Protein AF-W4JUC9-F1 (afdb_monomer_lite)

Organism: Heterobasidion irregulare (strain TC 32-1) (NCBI:txid747525)

Foldseek 3Di:
DDKDWDWAFDDDDDDCDPCVVVPDDDDDDDGDPPDTDPIDIDHPVPDDWDWDKDWDQDVPPGIDIDIGTPPPPDDDPPPPPPVPPDD

Sequence (87 aa):
MTFAIIEHFKNDKVPEMPWSSKHADLGIFTWNFNKFSDPKIISISQLCSLFALADVPLRGQGCAWVTISLDHLTQEPNTLNLDLDEE

Radius of gyration: 17.98 Å; chains: 1; bounding box: 36×53×34 Å

Secondary structure (DSSP, 8-state):
--EEEE-PBP-------GGGGS-SSS------TT-BPPPEEEEGGG----EEEEEEEETTTEEEEEEEE---SSPPP----------

pLDDT: mean 70.64, std 16.65, range [37.25, 94.81]

Structure (mmCIF, N/CA/C/O backbone):
data_AF-W4JUC9-F1
#
_entry.id   AF-W4JUC9-F1
#
loop_
_atom_site.group_PDB
_atom_site.id
_atom_site.type_symbol
_atom_site.label_atom_id
_atom_site.label_alt_id
_atom_site.label_comp_id
_atom_site.label_asym_id
_atom_site.label_entity_id
_atom_site.label_seq_id
_atom_site.pdbx_PDB_ins_code
_atom_site.Cartn_x
_atom_site.Cartn_y
_atom_site.Cartn_z
_atom_site.occupancy
_atom_site.B_iso_or_equiv
_atom_site.auth_seq_id
_atom_site.auth_comp_id
_atom_site.auth_asym_id
_atom_site.auth_atom_id
_atom_site.pdbx_PDB_model_num
ATOM 1 N N . MET A 1 1 ? 17.320 -13.801 -11.280 1.00 75.06 1 MET A N 1
ATOM 2 C CA . MET A 1 1 ? 16.330 -12.793 -11.714 1.00 75.06 1 MET A CA 1
ATOM 3 C C . MET A 1 1 ? 15.435 -12.519 -10.521 1.00 75.06 1 MET A C 1
ATOM 5 O O . MET A 1 1 ? 14.858 -13.469 -10.013 1.00 75.06 1 MET A O 1
ATOM 9 N N . THR A 1 2 ? 15.403 -11.283 -10.025 1.00 91.25 2 THR A N 1
ATOM 10 C CA . THR A 1 2 ? 14.674 -10.912 -8.800 1.00 91.25 2 THR A CA 1
ATOM 11 C C . THR A 1 2 ? 13.447 -10.094 -9.182 1.00 91.25 2 THR A C 1
ATOM 13 O O . THR A 1 2 ? 13.547 -9.183 -10.003 1.00 91.25 2 THR A O 1
ATOM 16 N N . PHE A 1 3 ? 12.299 -10.421 -8.603 1.00 93.44 3 PHE A N 1
ATOM 17 C CA . PHE A 1 3 ? 11.028 -9.738 -8.829 1.00 93.44 3 PHE A CA 1
ATOM 18 C C . PHE A 1 3 ? 10.346 -9.464 -7.490 1.00 93.44 3 PHE A C 1
ATOM 20 O O . PHE A 1 3 ? 10.673 -10.098 -6.486 1.00 93.44 3 PHE A O 1
ATOM 27 N N . ALA A 1 4 ? 9.399 -8.531 -7.492 1.00 90.50 4 ALA A N 1
ATOM 28 C CA . ALA A 1 4 ? 8.536 -8.255 -6.353 1.00 90.50 4 ALA A CA 1
ATOM 29 C C . ALA A 1 4 ? 7.075 -8.501 -6.740 1.00 90.50 4 ALA A C 1
ATOM 31 O O . ALA A 1 4 ? 6.674 -8.246 -7.879 1.00 90.50 4 ALA A O 1
ATOM 32 N N . ILE A 1 5 ? 6.295 -9.002 -5.786 1.00 93.44 5 ILE A N 1
ATOM 33 C CA . ILE A 1 5 ? 4.835 -9.038 -5.863 1.00 93.44 5 ILE A CA 1
ATOM 34 C C . ILE A 1 5 ? 4.354 -7.857 -5.030 1.00 93.44 5 ILE A C 1
ATOM 36 O O . ILE A 1 5 ? 4.706 -7.763 -3.856 1.00 93.44 5 ILE A O 1
ATOM 40 N N . ILE A 1 6 ? 3.611 -6.947 -5.649 1.00 89.69 6 ILE A N 1
ATOM 41 C CA . ILE A 1 6 ? 3.138 -5.723 -5.003 1.00 89.69 6 ILE A CA 1
ATOM 42 C C . ILE A 1 6 ? 1.623 -5.610 -5.085 1.00 89.69 6 ILE A C 1
ATOM 44 O O . ILE A 1 6 ? 1.002 -6.101 -6.028 1.00 89.69 6 ILE A O 1
ATOM 48 N N . GLU A 1 7 ? 1.052 -4.889 -4.129 1.00 89.31 7 GLU A N 1
ATOM 49 C CA . GLU A 1 7 ? -0.337 -4.448 -4.138 1.00 89.31 7 GLU A CA 1
ATOM 50 C C . GLU A 1 7 ? -0.349 -2.918 -4.043 1.00 89.31 7 GLU A C 1
ATOM 52 O O . GLU A 1 7 ? 0.236 -2.331 -3.133 1.00 89.31 7 GLU A O 1
ATOM 57 N N . HIS A 1 8 ? -0.977 -2.245 -5.008 1.00 83.00 8 HIS A N 1
ATOM 58 C CA . HIS A 1 8 ? -1.063 -0.783 -4.998 1.00 83.00 8 HIS A CA 1
ATOM 59 C C . HIS A 1 8 ? -2.209 -0.317 -4.098 1.00 83.00 8 HIS A C 1
ATOM 61 O O . HIS A 1 8 ? -3.318 -0.847 -4.199 1.00 83.00 8 HIS A O 1
ATOM 67 N N . PHE A 1 9 ? -1.990 0.726 -3.293 1.00 79.69 9 PHE A N 1
ATOM 68 C CA . PHE A 1 9 ? -3.076 1.407 -2.584 1.00 79.69 9 PHE A CA 1
ATOM 69 C C . PHE A 1 9 ? -4.146 1.890 -3.563 1.00 79.69 9 PHE A C 1
ATOM 71 O O . PHE A 1 9 ? -3.838 2.468 -4.608 1.00 79.69 9 PHE A O 1
ATOM 78 N N . LYS A 1 10 ? -5.415 1.664 -3.218 1.00 79.19 10 LYS A N 1
ATOM 79 C CA . LYS A 1 10 ? -6.540 2.113 -4.034 1.00 79.19 10 LYS A CA 1
ATOM 80 C C . LYS A 1 10 ? -7.021 3.486 -3.577 1.00 79.19 10 LYS A C 1
ATOM 82 O O . LYS A 1 10 ? -7.223 3.713 -2.385 1.00 79.19 10 LYS A O 1
ATOM 87 N N . ASN A 1 11 ? -7.285 4.372 -4.530 1.00 72.69 11 ASN A N 1
ATOM 88 C CA . ASN A 1 11 ? -7.963 5.642 -4.299 1.00 72.69 11 ASN A CA 1
ATOM 89 C C . ASN A 1 11 ? -9.196 5.698 -5.211 1.00 72.69 11 ASN A C 1
ATOM 91 O O . ASN A 1 11 ? -9.077 5.943 -6.409 1.00 72.69 11 ASN A O 1
ATOM 95 N N . ASP A 1 12 ? -10.374 5.427 -4.645 1.00 65.06 12 ASP A N 1
ATOM 96 C CA . ASP A 1 12 ? -11.639 5.588 -5.360 1.00 65.06 12 ASP A CA 1
ATOM 97 C C . ASP A 1 12 ? -12.300 6.889 -4.905 1.00 65.06 12 ASP A C 1
ATOM 99 O O . ASP A 1 12 ? -12.748 6.981 -3.764 1.00 65.06 12 ASP A O 1
ATOM 103 N N . LYS A 1 13 ? -12.428 7.860 -5.817 1.00 60.09 13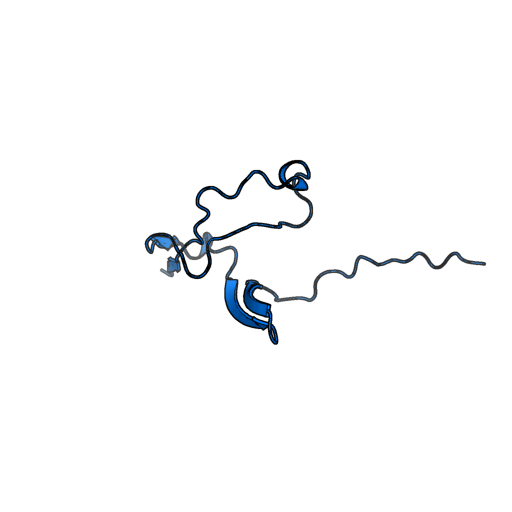 LYS A N 1
ATOM 104 C CA . LYS A 1 13 ? -13.278 9.051 -5.642 1.00 60.09 13 LYS A CA 1
ATOM 105 C C . LYS A 1 13 ? -12.980 9.869 -4.379 1.00 60.09 13 LYS A C 1
ATOM 107 O O . LYS A 1 13 ? -13.912 10.332 -3.719 1.00 60.09 13 LYS A O 1
ATOM 112 N N . VAL A 1 14 ? -11.711 10.082 -4.037 1.00 55.94 14 VAL A N 1
ATOM 113 C CA . VAL A 1 14 ? -11.402 11.114 -3.041 1.00 55.94 14 VAL A CA 1
ATOM 114 C C . VAL A 1 14 ? -11.846 12.455 -3.646 1.00 55.94 14 VAL A C 1
ATOM 116 O O . VAL A 1 14 ? -11.466 12.750 -4.782 1.00 55.94 14 VAL A O 1
ATOM 119 N N . PRO A 1 15 ? -12.696 13.240 -2.954 1.00 52.66 15 PRO A N 1
ATOM 120 C CA . PRO A 1 15 ? -13.047 14.576 -3.420 1.00 52.66 15 PRO A CA 1
ATOM 121 C C . PRO A 1 15 ? -11.759 15.364 -3.657 1.00 52.66 15 PRO A C 1
ATOM 123 O O . PRO A 1 15 ? -10.793 15.166 -2.920 1.00 52.66 15 PRO A O 1
ATOM 126 N N . GLU A 1 16 ? -11.729 16.239 -4.667 1.00 50.84 16 GLU A N 1
ATOM 127 C CA . GLU A 1 16 ? -10.628 17.191 -4.821 1.00 50.84 16 GLU A CA 1
ATOM 128 C C . GLU A 1 16 ? -10.490 17.969 -3.510 1.00 50.84 16 GLU A C 1
ATOM 130 O O . GLU A 1 16 ? -11.246 18.889 -3.204 1.00 50.84 16 GLU A O 1
ATOM 135 N N . MET A 1 17 ? -9.560 17.526 -2.672 1.00 48.59 17 MET A N 1
ATOM 136 C CA . MET A 1 17 ? -9.193 18.230 -1.463 1.00 48.59 17 MET A CA 1
ATOM 137 C C . MET A 1 17 ? -8.646 19.596 -1.891 1.00 48.59 17 MET A C 1
ATOM 139 O O . MET A 1 17 ? -7.933 19.650 -2.885 1.00 48.59 17 MET A O 1
ATOM 143 N N . PRO A 1 18 ? -8.873 20.692 -1.150 1.00 50.59 18 PRO A N 1
ATOM 144 C CA . PRO A 1 18 ? -8.372 22.019 -1.529 1.00 50.59 18 PRO A CA 1
ATOM 145 C C . PRO A 1 18 ? -6.835 22.082 -1.667 1.00 50.59 18 PRO A C 1
ATOM 147 O O . PRO A 1 18 ? -6.303 22.980 -2.318 1.00 50.59 18 PRO A O 1
ATOM 150 N N . TRP A 1 19 ? -6.118 21.096 -1.114 1.00 45.94 19 TRP A N 1
ATOM 151 C CA . TRP A 1 19 ? -4.676 20.883 -1.285 1.00 45.94 19 TRP A CA 1
ATOM 152 C C . TRP A 1 19 ? -4.278 20.337 -2.671 1.00 45.94 19 TRP A C 1
ATOM 154 O O . TRP A 1 19 ? -3.096 20.362 -2.994 1.00 45.94 19 TRP A O 1
ATOM 164 N N . SER A 1 20 ? -5.225 19.889 -3.509 1.00 43.81 20 SER A N 1
ATOM 165 C CA . SER A 1 20 ? -4.983 19.400 -4.881 1.00 43.81 20 SER A CA 1
ATOM 166 C C . SER A 1 20 ? -4.367 20.463 -5.797 1.00 43.81 20 SER A C 1
ATOM 168 O O . SER A 1 20 ? -3.724 20.134 -6.789 1.00 43.81 20 SER A O 1
ATOM 170 N N . SER A 1 21 ? -4.529 21.739 -5.437 1.00 43.19 21 SER A N 1
ATOM 171 C CA . SER A 1 21 ? -3.957 22.890 -6.137 1.00 43.19 21 SER A CA 1
ATOM 172 C C . SER A 1 21 ? -2.513 23.214 -5.727 1.00 43.19 21 SER A C 1
ATOM 174 O O . SER A 1 21 ? -1.825 23.941 -6.445 1.00 43.19 21 SER A O 1
ATOM 176 N N . LYS A 1 22 ? -2.006 22.652 -4.617 1.00 40.62 22 LYS A N 1
ATOM 177 C CA . LYS A 1 22 ? -0.588 22.741 -4.246 1.00 40.62 22 LYS A CA 1
ATOM 178 C C . LYS A 1 22 ? 0.155 21.552 -4.834 1.00 40.62 22 LYS A C 1
ATOM 180 O O . LYS A 1 22 ? 0.418 20.547 -4.183 1.00 40.62 22 LYS A O 1
ATOM 185 N N . HIS A 1 23 ? 0.455 21.703 -6.118 1.00 37.25 23 HIS A N 1
ATOM 186 C CA . HIS A 1 23 ? 1.412 20.886 -6.842 1.00 37.25 23 HIS A CA 1
ATOM 187 C C . HIS A 1 23 ? 2.689 20.685 -6.010 1.00 37.25 23 HIS A C 1
ATOM 189 O O . HIS A 1 23 ? 3.380 21.645 -5.691 1.00 37.25 23 HIS A O 1
ATOM 195 N N . ALA A 1 24 ? 2.993 19.419 -5.728 1.00 39.66 24 ALA A N 1
ATOM 196 C CA . ALA A 1 24 ? 4.349 18.887 -5.662 1.00 39.66 24 ALA A CA 1
ATOM 197 C C . ALA A 1 24 ? 5.359 19.592 -4.735 1.00 39.66 24 ALA A C 1
ATOM 199 O O . ALA A 1 24 ? 6.491 19.816 -5.143 1.00 39.66 24 ALA A O 1
ATOM 200 N N . ASP A 1 25 ? 4.997 19.815 -3.472 1.00 40.16 25 ASP A N 1
ATOM 201 C CA . ASP A 1 25 ? 5.998 19.805 -2.401 1.00 40.16 25 ASP A CA 1
ATOM 202 C C . ASP A 1 25 ? 5.452 18.984 -1.225 1.00 40.16 25 ASP A C 1
ATOM 204 O O . ASP A 1 25 ? 4.524 19.393 -0.531 1.00 40.16 25 ASP A O 1
ATOM 208 N N . LEU A 1 26 ? 5.992 17.768 -1.070 1.00 45.06 26 LEU A N 1
ATOM 209 C CA . LEU A 1 26 ? 5.718 16.805 0.012 1.00 45.06 26 LEU A CA 1
ATOM 210 C C . LEU A 1 26 ? 4.310 16.155 0.031 1.00 45.06 26 LEU A C 1
ATOM 212 O O . LEU A 1 26 ? 3.643 16.069 1.056 1.00 45.06 26 LEU A O 1
ATOM 216 N N . GLY A 1 27 ? 3.883 15.623 -1.122 1.00 47.84 27 GLY A N 1
ATOM 217 C CA . GLY A 1 27 ? 3.357 14.249 -1.258 1.00 47.84 27 GLY A CA 1
ATOM 218 C C . GLY A 1 27 ? 2.221 13.743 -0.352 1.00 47.84 27 GLY A C 1
ATOM 219 O O . GLY A 1 27 ? 2.248 12.575 0.032 1.00 47.84 27 GLY A O 1
ATOM 220 N N . ILE A 1 28 ? 1.209 14.550 -0.026 1.00 51.62 28 ILE A N 1
ATOM 221 C CA . ILE A 1 28 ? 0.034 14.053 0.710 1.00 51.62 28 ILE A CA 1
ATOM 222 C C . ILE A 1 28 ? -0.932 13.367 -0.264 1.00 51.62 28 ILE A C 1
ATOM 224 O O . ILE A 1 28 ? -1.631 14.020 -1.038 1.00 51.62 28 ILE A O 1
ATOM 228 N N . PHE A 1 29 ? -1.001 12.039 -0.194 1.00 59.72 29 PHE A N 1
ATOM 229 C CA . PHE A 1 29 ? -1.982 11.229 -0.914 1.00 59.72 29 PHE A CA 1
ATOM 230 C C . PHE A 1 29 ? -3.033 10.665 0.043 1.00 59.72 29 PHE A C 1
ATOM 232 O O . PHE A 1 29 ? -2.808 10.503 1.241 1.00 59.72 29 PHE A O 1
ATOM 239 N N . TH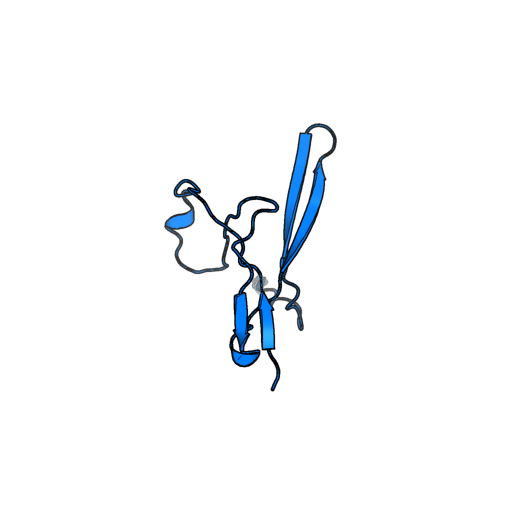R A 1 30 ? -4.205 10.365 -0.503 1.00 64.88 30 THR A N 1
ATOM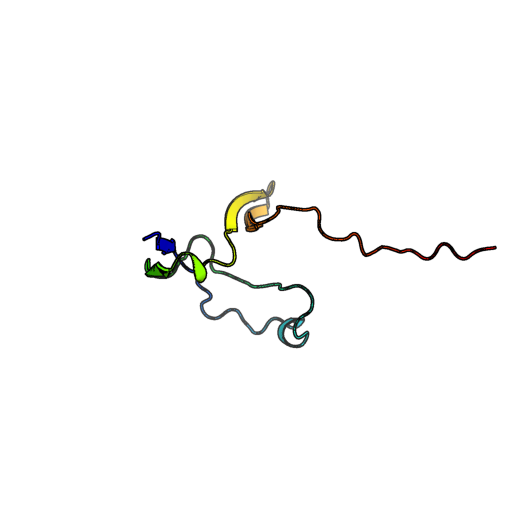 240 C CA . THR A 1 30 ? -5.322 9.747 0.216 1.00 64.88 30 THR A CA 1
ATOM 241 C C . THR A 1 30 ? -5.603 8.379 -0.385 1.00 64.88 30 THR A C 1
ATOM 243 O O . THR A 1 30 ? -5.526 8.188 -1.599 1.00 64.88 30 THR A O 1
ATOM 246 N N . TRP A 1 31 ? -5.921 7.418 0.473 1.00 74.81 31 TRP A N 1
ATOM 247 C CA . TRP A 1 31 ? -6.143 6.027 0.093 1.00 74.81 31 TRP A CA 1
ATOM 248 C C . TRP A 1 31 ? -7.372 5.494 0.821 1.00 74.81 31 TRP A C 1
ATOM 250 O O . TRP A 1 31 ? -7.731 5.982 1.894 1.00 74.81 31 TRP A O 1
ATOM 260 N N . ASN A 1 32 ? -8.001 4.466 0.265 1.00 75.38 32 ASN A N 1
ATOM 261 C CA . ASN A 1 32 ? -9.012 3.704 0.981 1.00 75.38 32 ASN A CA 1
ATOM 262 C C . ASN A 1 32 ? -8.328 2.769 1.985 1.00 75.38 32 ASN A C 1
ATOM 264 O O . ASN A 1 32 ? -7.455 1.981 1.617 1.00 75.38 32 ASN A O 1
ATOM 268 N N . PHE A 1 33 ? -8.752 2.832 3.247 1.00 77.31 33 PHE A N 1
ATOM 269 C CA . PHE A 1 33 ? -8.199 1.982 4.296 1.00 77.31 33 PHE A CA 1
ATOM 270 C C . PHE A 1 33 ? -8.332 0.497 3.945 1.00 77.31 33 PHE A C 1
ATOM 272 O O . PHE A 1 33 ? -9.431 0.023 3.646 1.00 77.31 33 PHE A O 1
ATOM 279 N N . ASN A 1 34 ? -7.213 -0.230 4.016 1.00 81.81 34 ASN A N 1
ATOM 280 C CA . ASN A 1 34 ? -7.141 -1.674 3.795 1.00 81.81 34 ASN A CA 1
ATOM 281 C C . ASN A 1 34 ? -7.789 -2.127 2.467 1.00 81.81 34 ASN A C 1
ATOM 283 O O . ASN A 1 34 ? -8.392 -3.200 2.368 1.00 81.81 34 ASN A O 1
ATOM 287 N N . LYS A 1 35 ? -7.727 -1.264 1.445 1.00 85.19 35 LYS A N 1
ATOM 288 C CA . LYS A 1 35 ? -8.172 -1.556 0.083 1.00 85.19 35 LYS A CA 1
ATOM 289 C C . LYS A 1 35 ? -7.008 -1.368 -0.871 1.00 85.19 35 LYS A C 1
ATOM 291 O O . LYS A 1 35 ? -6.545 -0.252 -1.111 1.00 85.19 35 LYS A O 1
ATOM 296 N N . PHE A 1 36 ? -6.601 -2.480 -1.458 1.00 86.94 36 PHE A N 1
ATOM 297 C CA . PHE A 1 36 ? -5.533 -2.535 -2.435 1.00 86.94 36 PHE A CA 1
ATOM 298 C C . PHE A 1 36 ? -6.077 -2.979 -3.794 1.00 86.94 36 PHE A C 1
ATOM 300 O O . PHE A 1 36 ? -7.191 -3.496 -3.902 1.00 86.94 36 PHE A O 1
ATOM 307 N N . SER A 1 37 ? -5.308 -2.697 -4.836 1.00 86.94 37 SER A N 1
ATOM 308 C CA . SER A 1 37 ? -5.534 -3.227 -6.180 1.00 86.94 37 SER A CA 1
ATOM 309 C C . SER A 1 37 ? -5.088 -4.685 -6.254 1.00 86.94 37 SER A C 1
ATOM 311 O O . SER A 1 37 ? -4.368 -5.152 -5.374 1.00 86.94 37 SER A O 1
ATOM 313 N N . ASP A 1 38 ? -5.466 -5.377 -7.327 1.00 91.81 38 ASP A N 1
ATOM 314 C CA . ASP A 1 38 ? -5.036 -6.758 -7.540 1.00 91.81 38 ASP A CA 1
ATOM 315 C C . ASP A 1 38 ? -3.496 -6.876 -7.546 1.00 91.81 38 ASP A C 1
ATOM 317 O O . ASP A 1 38 ? -2.815 -5.992 -8.092 1.00 91.81 38 ASP A O 1
ATOM 321 N N . PRO A 1 39 ? -2.934 -7.959 -6.972 1.00 93.69 39 PRO A N 1
ATOM 322 C CA . PRO A 1 39 ? -1.496 -8.172 -6.938 1.00 93.69 39 PRO A CA 1
ATOM 323 C C . PRO A 1 39 ? -0.864 -8.142 -8.329 1.00 93.69 39 PRO A C 1
ATOM 325 O O . PRO A 1 39 ? -1.366 -8.738 -9.286 1.00 93.69 39 PRO A O 1
ATOM 328 N N . LYS A 1 40 ? 0.296 -7.495 -8.432 1.00 93.69 40 LYS A N 1
ATOM 329 C CA . LYS A 1 40 ? 1.059 -7.369 -9.674 1.00 93.69 40 LYS A CA 1
ATOM 330 C C . LYS A 1 40 ? 2.509 -7.775 -9.462 1.00 93.69 40 LYS A C 1
ATOM 332 O O . LYS A 1 40 ? 3.130 -7.418 -8.465 1.00 93.69 40 LYS A O 1
ATOM 337 N N . ILE A 1 41 ? 3.066 -8.483 -10.442 1.00 94.81 41 ILE A N 1
ATOM 338 C CA . ILE A 1 41 ? 4.497 -8.790 -10.491 1.00 94.81 41 ILE A CA 1
ATOM 339 C C . ILE A 1 41 ? 5.217 -7.637 -11.190 1.00 94.81 41 ILE A C 1
ATOM 341 O O . ILE A 1 41 ? 4.848 -7.252 -12.303 1.00 94.81 41 ILE A O 1
ATOM 345 N N . ILE A 1 42 ? 6.255 -7.107 -10.551 1.00 90.75 42 ILE A N 1
ATOM 346 C CA . ILE A 1 42 ? 7.125 -6.075 -11.118 1.00 90.75 42 ILE A CA 1
ATOM 347 C C . ILE A 1 42 ? 8.593 -6.505 -11.072 1.00 90.75 42 ILE A C 1
ATOM 349 O O . ILE A 1 42 ? 9.000 -7.334 -10.251 1.00 90.75 42 ILE A O 1
ATOM 353 N N . SER A 1 43 ? 9.407 -5.920 -11.953 1.00 92.56 43 SER A N 1
ATOM 354 C CA . SER A 1 43 ? 10.865 -6.015 -11.826 1.00 92.56 43 SER A CA 1
ATOM 355 C C . SER A 1 43 ? 11.306 -5.316 -10.543 1.00 92.56 43 SER A C 1
ATOM 357 O O . SER A 1 43 ? 10.794 -4.243 -10.230 1.00 92.56 43 SER A O 1
ATOM 359 N N . ILE A 1 44 ? 12.303 -5.860 -9.840 1.00 87.94 44 ILE A N 1
ATOM 360 C CA . ILE A 1 44 ? 12.841 -5.207 -8.637 1.00 87.94 44 ILE A CA 1
ATOM 361 C C . ILE A 1 44 ? 13.375 -3.795 -8.927 1.00 87.94 44 ILE A C 1
ATOM 363 O O . ILE A 1 44 ? 13.290 -2.918 -8.081 1.00 87.94 44 ILE A O 1
ATOM 367 N N . SER A 1 45 ? 13.845 -3.540 -10.153 1.00 88.00 45 SER A N 1
ATOM 368 C CA . SER A 1 45 ? 14.306 -2.217 -10.595 1.00 88.00 45 SER A CA 1
ATOM 369 C C . SER A 1 45 ? 13.197 -1.163 -10.694 1.00 88.00 45 SER A C 1
ATOM 371 O O . SER A 1 45 ? 13.494 0.007 -10.901 1.00 88.00 45 SER A O 1
ATOM 373 N N . GLN A 1 46 ? 11.930 -1.574 -10.616 1.00 82.44 46 GLN A N 1
ATOM 374 C CA . GLN A 1 46 ? 10.759 -0.693 -10.614 1.00 82.44 46 GLN A CA 1
ATOM 375 C C . GLN A 1 46 ? 10.220 -0.448 -9.199 1.00 82.44 46 GLN A C 1
ATOM 377 O O . GLN A 1 46 ? 9.287 0.335 -9.036 1.00 82.44 46 GLN A O 1
ATOM 382 N N . LEU A 1 47 ? 10.760 -1.131 -8.183 1.00 83.44 47 LEU A N 1
ATOM 383 C CA . LEU A 1 47 ? 10.360 -0.933 -6.798 1.00 83.44 47 LEU A CA 1
ATOM 384 C C . LEU A 1 47 ? 11.076 0.304 -6.249 1.00 83.44 47 LEU A C 1
ATOM 386 O O . LEU A 1 47 ? 12.275 0.261 -5.987 1.00 83.44 47 LEU A O 1
ATOM 390 N N . CYS A 1 48 ? 10.337 1.401 -6.099 1.00 76.88 48 CYS A N 1
ATOM 391 C CA . CYS A 1 48 ? 10.887 2.655 -5.583 1.00 76.88 48 CYS A CA 1
ATOM 392 C C . CYS A 1 48 ? 10.708 2.814 -4.073 1.00 76.88 48 CYS A C 1
ATOM 394 O O . CYS A 1 48 ? 11.512 3.494 -3.446 1.00 76.88 48 CYS A O 1
ATOM 396 N N . SER A 1 49 ? 9.621 2.267 -3.520 1.00 76.62 49 SER A N 1
ATOM 397 C CA . SER A 1 49 ? 9.214 2.539 -2.147 1.00 76.62 49 SER A CA 1
ATOM 398 C C . SER A 1 49 ? 8.306 1.443 -1.584 1.00 76.62 49 SER A C 1
ATOM 400 O O . SER A 1 49 ? 7.510 0.859 -2.330 1.00 76.62 49 SER A O 1
ATOM 402 N N . LEU A 1 50 ? 8.419 1.167 -0.285 1.00 81.88 50 LEU A N 1
ATOM 403 C CA . LEU A 1 50 ? 7.560 0.273 0.481 1.00 81.88 50 LEU A CA 1
ATOM 404 C C . LEU A 1 50 ? 6.881 1.038 1.616 1.00 81.88 50 LEU A C 1
ATOM 406 O O . LEU A 1 50 ? 7.517 1.773 2.361 1.00 81.88 50 LEU A O 1
ATOM 410 N N . PHE A 1 51 ? 5.588 0.795 1.805 1.00 82.94 51 PHE A N 1
ATOM 411 C CA . PHE A 1 51 ? 4.821 1.405 2.884 1.00 82.94 51 PHE A CA 1
ATOM 412 C C . PHE A 1 51 ? 4.160 0.340 3.757 1.00 82.94 51 PHE A C 1
ATOM 414 O O . PHE A 1 51 ? 3.663 -0.667 3.253 1.00 82.94 51 PHE A O 1
ATOM 421 N N . ALA A 1 52 ? 4.102 0.595 5.062 1.00 82.19 52 ALA A N 1
ATOM 422 C CA . ALA A 1 52 ? 3.270 -0.132 6.010 1.00 82.19 52 ALA A CA 1
ATOM 423 C C . ALA A 1 52 ? 1.977 0.639 6.292 1.00 82.19 52 ALA A C 1
ATOM 425 O O . ALA A 1 52 ? 1.959 1.868 6.310 1.00 82.19 52 ALA A O 1
ATOM 426 N N . LEU A 1 53 ? 0.901 -0.095 6.562 1.00 85.06 53 LEU A N 1
ATOM 427 C CA . LEU A 1 53 ? -0.373 0.447 7.021 1.00 85.06 53 LEU A CA 1
ATOM 428 C C . LEU A 1 53 ? -0.591 0.006 8.470 1.00 85.06 53 LEU A C 1
ATOM 430 O O . LEU A 1 53 ? -0.455 -1.179 8.771 1.00 85.06 53 LEU A O 1
ATOM 434 N N . ALA A 1 54 ? -0.926 0.940 9.359 1.00 84.31 54 ALA A N 1
ATOM 435 C CA . ALA A 1 54 ? -1.196 0.640 10.762 1.00 84.31 54 ALA A CA 1
ATOM 436 C C . ALA A 1 54 ? -2.478 1.318 11.247 1.00 84.31 54 ALA A C 1
ATOM 438 O O . ALA A 1 54 ? -2.716 2.492 10.958 1.00 84.31 54 ALA A O 1
ATOM 439 N N . ASP A 1 55 ? -3.267 0.584 12.028 1.00 86.75 55 ASP A N 1
ATOM 440 C CA . ASP A 1 55 ? -4.404 1.128 12.763 1.00 86.75 55 ASP A CA 1
ATOM 441 C C . ASP A 1 55 ? -3.939 1.821 14.043 1.00 86.75 55 ASP A C 1
ATOM 443 O O . ASP A 1 55 ? -3.138 1.290 14.815 1.00 86.75 55 ASP A O 1
ATOM 447 N N . VAL A 1 56 ? -4.487 3.007 14.291 1.00 83.94 56 VAL A N 1
ATOM 448 C CA . VAL A 1 56 ? -4.232 3.815 15.480 1.00 83.94 56 VAL A CA 1
ATOM 449 C C . VAL A 1 56 ? -5.557 4.026 16.215 1.00 83.94 56 VAL A C 1
ATOM 451 O O . VAL A 1 56 ? -6.417 4.777 15.745 1.00 83.94 56 VAL A O 1
ATOM 454 N N . PRO A 1 57 ? -5.761 3.388 17.380 1.00 82.88 57 PRO A N 1
ATOM 455 C CA . PRO A 1 57 ? -6.972 3.601 18.156 1.00 82.88 57 PRO A CA 1
ATOM 456 C C . PRO A 1 57 ? -6.991 5.028 18.723 1.00 82.88 57 PRO A C 1
ATOM 458 O O . PRO A 1 57 ? -6.097 5.421 19.475 1.00 82.88 57 PRO A O 1
ATOM 461 N N . LEU A 1 58 ? -8.034 5.799 18.406 1.00 83.69 58 LEU A N 1
ATOM 462 C CA . LEU A 1 58 ? -8.272 7.115 18.995 1.00 83.69 58 LEU A CA 1
ATOM 463 C C . LEU A 1 58 ? -9.225 6.969 20.181 1.00 83.69 58 LEU A C 1
ATOM 465 O O . LEU A 1 58 ? -10.365 6.511 20.051 1.00 83.69 58 LEU A O 1
ATOM 469 N N . ARG A 1 59 ? -8.765 7.363 21.372 1.00 82.38 59 ARG A N 1
ATOM 470 C CA . ARG A 1 59 ? -9.555 7.235 22.604 1.00 82.38 59 ARG A CA 1
ATOM 471 C C . ARG A 1 59 ? -10.890 7.973 22.471 1.00 82.38 59 ARG A C 1
ATOM 473 O O . ARG A 1 59 ? -10.921 9.191 22.351 1.00 82.38 59 ARG A O 1
ATOM 480 N N . GLY A 1 60 ? -11.988 7.218 22.519 1.00 80.69 60 GLY A N 1
ATOM 481 C CA . GLY A 1 60 ? -13.357 7.745 22.510 1.00 80.69 60 GLY A CA 1
ATOM 482 C C . G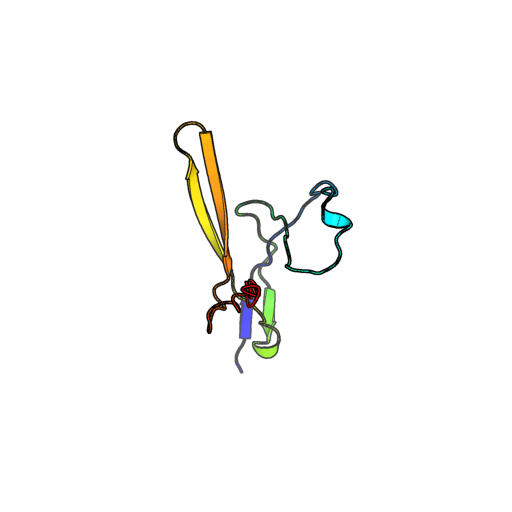LY A 1 60 ? -13.837 8.345 21.182 1.00 80.69 60 GLY A C 1
ATOM 483 O O . GLY A 1 60 ? -14.952 8.854 21.143 1.00 80.69 60 GLY A O 1
ATOM 484 N N . GLN A 1 61 ? -13.031 8.301 20.115 1.00 73.75 61 GLN A N 1
ATOM 485 C CA . GLN A 1 61 ? -13.310 8.996 18.845 1.00 73.75 61 GLN A CA 1
ATOM 486 C C . GLN A 1 61 ? -13.251 8.082 17.608 1.00 73.75 61 GLN A C 1
ATOM 488 O O . GLN A 1 61 ? -13.552 8.532 16.507 1.00 73.75 61 GLN A O 1
ATOM 493 N N . GLY A 1 62 ? -12.918 6.797 17.783 1.00 73.31 62 GLY A N 1
ATOM 494 C CA . GLY A 1 62 ? -12.913 5.788 16.719 1.00 73.31 62 GLY A CA 1
ATOM 495 C C . GLY A 1 62 ? -11.514 5.258 16.402 1.00 73.31 62 GLY A C 1
ATOM 496 O O . GLY A 1 62 ? -10.612 5.320 17.234 1.00 73.31 62 GLY A O 1
ATOM 497 N N . CYS A 1 63 ? -11.338 4.716 15.199 1.00 73.44 63 CYS A N 1
ATOM 498 C CA . CYS A 1 63 ? -10.044 4.252 14.702 1.00 73.44 63 CYS A CA 1
ATOM 499 C C . CYS A 1 63 ? -9.545 5.208 13.616 1.00 73.44 63 CYS A C 1
ATOM 501 O O . CYS A 1 63 ? -10.274 5.500 12.668 1.00 73.44 63 CYS A O 1
ATOM 503 N N . ALA A 1 64 ? -8.312 5.683 13.757 1.00 78.81 64 ALA A N 1
ATOM 504 C CA . ALA A 1 64 ? -7.552 6.274 12.664 1.00 78.81 64 ALA A CA 1
ATOM 505 C C . ALA A 1 64 ? -6.611 5.220 12.079 1.00 78.81 64 ALA A C 1
ATOM 507 O O . ALA A 1 64 ? -6.407 4.160 12.666 1.00 78.81 64 ALA A O 1
ATOM 508 N N . TRP A 1 65 ? -6.014 5.524 10.936 1.00 80.25 65 TRP A N 1
ATOM 509 C CA . TRP A 1 65 ? -4.969 4.703 10.345 1.00 80.25 65 TRP A CA 1
ATOM 510 C C . TRP A 1 65 ? -3.876 5.600 9.776 1.00 80.25 65 TRP A C 1
ATOM 512 O O . TRP A 1 65 ? -4.123 6.754 9.421 1.00 80.25 65 TRP A O 1
ATOM 522 N N . VAL A 1 66 ? -2.660 5.067 9.716 1.00 79.94 66 VAL A N 1
ATOM 523 C CA . VAL A 1 66 ? -1.474 5.763 9.214 1.00 79.94 66 VAL A CA 1
ATOM 524 C C . VAL A 1 66 ? -0.770 4.909 8.171 1.00 79.94 66 VAL A C 1
ATOM 526 O O . VAL A 1 66 ? -0.711 3.686 8.290 1.00 79.94 66 VAL A O 1
ATOM 529 N N . THR A 1 67 ? -0.242 5.561 7.137 1.00 80.88 67 THR A N 1
ATOM 530 C CA . THR A 1 67 ? 0.699 4.947 6.192 1.00 80.88 67 THR A CA 1
ATOM 531 C C . THR A 1 67 ? 2.104 5.388 6.575 1.00 80.88 67 THR A C 1
ATOM 533 O O . THR A 1 67 ? 2.344 6.579 6.749 1.00 80.88 67 THR A O 1
ATOM 536 N N . ILE A 1 68 ? 3.015 4.436 6.735 1.00 80.12 68 ILE A N 1
ATOM 537 C CA . ILE A 1 68 ? 4.389 4.658 7.185 1.00 80.12 68 ILE A CA 1
ATOM 538 C C . ILE A 1 68 ? 5.301 4.240 6.039 1.00 80.12 68 ILE A C 1
ATOM 540 O O . ILE A 1 68 ? 5.256 3.082 5.630 1.00 80.12 68 ILE A O 1
ATOM 544 N N . SER A 1 69 ? 6.107 5.160 5.510 1.00 80.56 69 SER A N 1
ATOM 545 C CA . SER A 1 69 ? 7.164 4.777 4.571 1.00 80.56 69 SER A CA 1
ATOM 546 C C . SER A 1 69 ? 8.195 3.914 5.296 1.00 80.56 69 SER A C 1
ATOM 548 O O . SER A 1 69 ? 8.573 4.200 6.431 1.00 80.56 69 SER A O 1
ATOM 550 N N . LEU A 1 70 ? 8.624 2.827 4.667 1.00 79.62 70 LEU A N 1
ATOM 551 C CA . LEU A 1 70 ? 9.670 1.939 5.170 1.00 79.62 70 LEU A CA 1
ATOM 552 C C . LEU A 1 70 ? 11.019 2.204 4.493 1.00 79.62 70 LEU A C 1
ATOM 554 O O . LEU A 1 70 ? 12.003 1.553 4.836 1.00 79.62 70 LEU A O 1
ATOM 558 N N . ASP A 1 71 ? 11.098 3.176 3.580 1.00 71.12 71 ASP A N 1
ATOM 559 C CA . ASP A 1 71 ? 12.311 3.452 2.792 1.00 71.12 71 ASP A CA 1
ATOM 560 C C . ASP A 1 71 ? 13.288 4.415 3.468 1.00 71.12 71 ASP A C 1
ATOM 562 O O . ASP A 1 71 ? 14.174 4.987 2.831 1.00 71.12 71 ASP A O 1
ATOM 566 N N . HIS A 1 72 ? 13.164 4.600 4.778 1.00 58.69 72 HIS A N 1
ATOM 567 C CA . HIS A 1 72 ? 14.071 5.452 5.530 1.00 58.69 72 HIS A CA 1
ATOM 568 C C . HIS A 1 72 ? 15.424 4.755 5.740 1.00 58.69 72 HIS A C 1
ATOM 570 O O . HIS A 1 72 ? 15.645 4.088 6.748 1.00 58.69 72 HIS A O 1
ATOM 576 N N . LEU A 1 73 ? 16.365 4.951 4.811 1.00 54.34 73 LEU A N 1
ATOM 577 C CA . LEU A 1 73 ? 17.791 4.738 5.097 1.00 54.34 73 LEU A CA 1
ATOM 578 C C . LEU A 1 73 ? 18.433 5.941 5.810 1.00 54.34 73 LEU A C 1
ATOM 580 O O . LEU A 1 73 ? 19.532 5.807 6.342 1.00 54.34 73 LEU A O 1
ATOM 584 N N . THR A 1 74 ? 17.762 7.097 5.866 1.00 53.62 74 THR A N 1
ATOM 585 C CA . THR A 1 74 ? 18.267 8.313 6.525 1.00 53.62 74 THR A CA 1
ATOM 586 C C . THR A 1 74 ? 17.135 9.190 7.066 1.00 53.62 74 THR A C 1
ATOM 588 O O . THR A 1 74 ? 16.023 9.180 6.542 1.00 53.62 74 THR A O 1
ATOM 591 N N . GLN A 1 75 ? 17.443 9.967 8.108 1.00 51.53 75 GLN A N 1
ATOM 592 C CA . GLN A 1 75 ? 16.589 11.026 8.653 1.00 51.53 75 GLN A CA 1
ATOM 593 C C . GLN A 1 75 ? 16.272 12.074 7.572 1.00 51.53 75 GLN A C 1
ATOM 595 O O . GLN A 1 75 ? 17.168 12.458 6.818 1.00 51.53 75 GLN A O 1
ATOM 600 N N . GLU A 1 76 ? 15.019 12.536 7.492 1.00 56.47 76 GLU A N 1
ATOM 601 C CA . GLU A 1 76 ? 14.662 13.629 6.580 1.00 56.47 76 GLU A CA 1
ATOM 602 C C . GLU A 1 76 ? 15.436 14.908 6.949 1.00 56.47 76 GLU A C 1
ATOM 604 O O . GLU A 1 76 ? 15.613 15.188 8.141 1.00 56.47 76 GLU A O 1
ATOM 609 N N . PRO A 1 77 ? 15.945 15.676 5.967 1.00 55.44 77 PRO A N 1
ATOM 610 C CA . PRO A 1 77 ? 16.696 16.890 6.246 1.00 55.44 77 PRO A CA 1
ATOM 611 C C . PRO A 1 77 ? 15.824 17.874 7.027 1.00 55.44 77 PRO A C 1
ATOM 613 O O . PRO A 1 77 ? 14.762 18.293 6.573 1.00 55.44 77 PRO A O 1
ATOM 616 N N . ASN A 1 78 ? 16.287 18.239 8.221 1.00 49.03 78 ASN A N 1
ATOM 617 C CA . ASN A 1 78 ? 15.614 19.200 9.081 1.00 49.03 78 ASN A CA 1
ATOM 618 C C . ASN A 1 78 ? 15.800 20.594 8.456 1.00 49.03 78 ASN A C 1
ATOM 620 O O . ASN A 1 78 ? 16.827 21.232 8.661 1.00 49.03 78 ASN A O 1
ATOM 624 N N . THR A 1 79 ? 14.852 21.061 7.641 1.00 54.03 79 THR A N 1
ATOM 625 C CA . THR A 1 79 ? 14.941 22.362 6.943 1.00 54.03 79 THR A CA 1
ATOM 626 C C . THR A 1 79 ? 14.669 23.570 7.841 1.00 54.03 79 THR A C 1
ATOM 628 O O . THR A 1 79 ? 14.603 24.695 7.354 1.00 54.03 79 THR A O 1
ATOM 631 N N . LEU A 1 80 ? 14.584 23.385 9.159 1.00 56.28 80 LEU A N 1
ATOM 632 C CA . LEU A 1 80 ? 14.586 24.489 10.115 1.00 56.28 80 LEU A CA 1
ATOM 633 C C . LEU A 1 80 ? 16.018 25.006 10.329 1.00 56.28 80 LEU A C 1
ATOM 635 O O . LEU A 1 80 ? 16.547 24.945 11.436 1.00 56.28 80 LEU A O 1
ATOM 639 N N . ASN A 1 81 ? 16.623 25.570 9.279 1.00 53.38 81 ASN A N 1
ATOM 640 C CA . ASN A 1 81 ? 17.500 26.719 9.486 1.00 53.38 81 ASN A CA 1
ATOM 641 C C . ASN A 1 81 ? 16.575 27.875 9.873 1.00 53.38 81 ASN A C 1
ATOM 643 O O . ASN A 1 81 ? 16.123 28.650 9.037 1.00 53.38 81 ASN A O 1
ATOM 647 N N . LEU A 1 82 ? 16.208 27.922 11.153 1.00 56.31 82 LEU A N 1
ATOM 648 C CA . LEU A 1 82 ? 15.886 29.195 11.768 1.00 56.31 82 LEU A CA 1
ATOM 649 C C . LEU A 1 82 ? 17.216 29.933 11.775 1.00 56.31 82 LEU A C 1
ATOM 651 O O . LEU A 1 82 ? 18.066 29.639 12.615 1.00 56.31 82 LEU A O 1
ATOM 655 N N . ASP A 1 83 ? 17.417 30.783 10.771 1.00 57.97 83 ASP A N 1
ATOM 656 C CA . ASP A 1 83 ? 18.458 31.795 10.797 1.00 57.97 83 ASP A CA 1
ATOM 657 C C . ASP A 1 83 ? 18.290 32.523 12.134 1.00 57.97 83 ASP A C 1
ATOM 659 O O . ASP A 1 83 ? 17.323 33.250 12.359 1.00 57.97 83 ASP A O 1
ATOM 663 N N . LEU A 1 84 ? 19.161 32.191 13.088 1.00 58.25 84 LEU A N 1
ATOM 664 C CA . LEU A 1 84 ? 19.317 32.974 14.295 1.00 58.25 84 LEU A CA 1
ATOM 665 C C . LEU A 1 84 ? 19.854 34.304 13.791 1.00 58.25 84 LEU A C 1
ATOM 667 O O . LEU A 1 84 ? 21.001 34.358 13.351 1.00 58.25 84 LEU A O 1
ATOM 671 N N . ASP A 1 85 ? 18.990 35.318 13.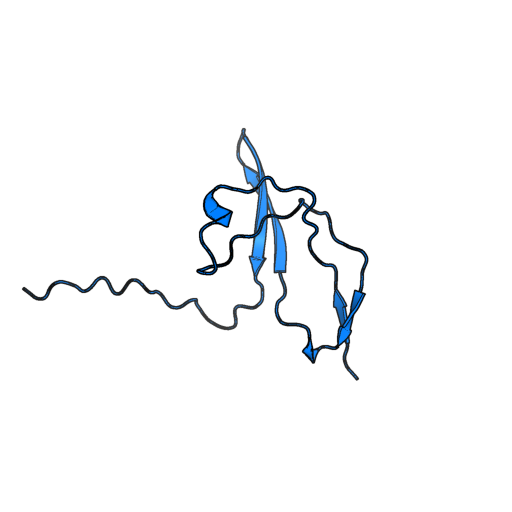776 1.00 58.31 85 ASP A N 1
ATOM 672 C CA . ASP A 1 85 ? 19.374 36.699 13.526 1.00 58.31 85 ASP A CA 1
ATOM 673 C C . ASP A 1 85 ? 20.622 36.995 14.376 1.00 58.31 85 ASP A C 1
ATOM 675 O O . ASP A 1 85 ? 20.567 36.969 15.609 1.00 58.31 85 ASP A O 1
ATOM 679 N N . GLU A 1 86 ? 21.766 37.171 13.711 1.00 53.34 86 GLU A N 1
ATOM 680 C CA . GLU A 1 86 ? 22.994 37.628 14.354 1.00 53.34 86 GLU A CA 1
ATOM 681 C C . GLU A 1 86 ? 22.743 39.057 14.862 1.00 53.34 86 GLU A C 1
ATOM 683 O O . GLU A 1 86 ? 22.387 39.9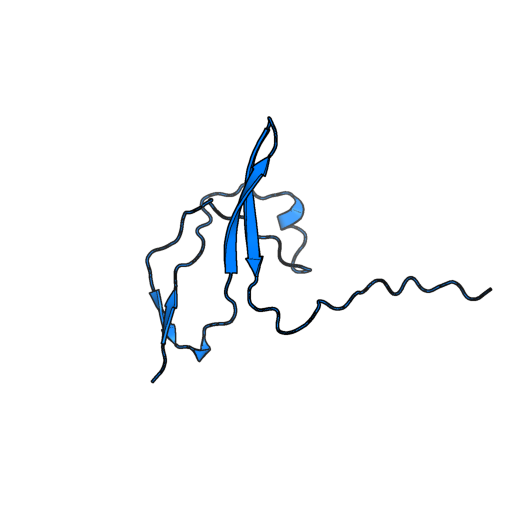46 14.085 1.00 53.34 86 GLU A O 1
ATOM 688 N N . GLU A 1 87 ? 22.868 39.232 16.180 1.00 48.12 87 GLU A N 1
ATOM 689 C CA . GLU A 1 87 ? 22.738 40.502 16.909 1.00 48.12 87 GLU A CA 1
ATOM 690 C C . GLU A 1 87 ? 23.873 41.489 16.578 1.00 48.12 87 GLU A C 1
ATOM 692 O O . GLU A 1 87 ? 25.051 41.058 16.529 1.00 48.12 87 GLU A O 1
#